Protein AF-A0A4Q6BJI7-F1 (afdb_monomer_lite)

Structure (mmCIF, N/CA/C/O backbone):
data_AF-A0A4Q6BJI7-F1
#
_entry.id   AF-A0A4Q6BJI7-F1
#
loop_
_atom_site.group_PDB
_atom_site.id
_atom_site.type_symbol
_atom_site.label_atom_id
_atom_site.label_alt_id
_atom_site.label_comp_id
_atom_site.label_asym_id
_atom_site.label_entity_id
_atom_site.label_seq_id
_atom_site.pdbx_PDB_ins_code
_atom_site.Cartn_x
_atom_site.Cartn_y
_atom_site.Cartn_z
_atom_site.occupancy
_atom_site.B_iso_or_equiv
_atom_site.auth_seq_id
_atom_site.auth_comp_id
_atom_site.auth_asym_id
_atom_site.auth_atom_id
_atom_site.pdbx_PDB_model_num
ATOM 1 N N . MET A 1 1 ? 69.614 9.872 -97.388 1.00 44.00 1 MET A N 1
ATOM 2 C CA . MET A 1 1 ? 69.721 9.236 -96.054 1.00 44.00 1 MET A CA 1
ATOM 3 C C . MET A 1 1 ? 68.751 9.992 -95.148 1.00 44.00 1 MET A C 1
ATOM 5 O O . MET A 1 1 ? 68.943 11.188 -95.015 1.00 44.00 1 MET A O 1
ATOM 9 N N . GLN A 1 2 ? 67.545 9.501 -94.811 1.00 48.34 2 GLN A N 1
ATOM 10 C CA . GLN A 1 2 ? 67.210 8.412 -93.856 1.00 48.34 2 GLN A CA 1
ATOM 11 C C . GLN A 1 2 ? 68.004 8.531 -92.539 1.00 48.34 2 GLN A C 1
ATOM 13 O O . GLN A 1 2 ? 69.220 8.625 -92.628 1.00 48.34 2 GLN A O 1
ATOM 18 N N . THR A 1 3 ? 67.468 8.501 -91.313 1.00 55.88 3 THR A N 1
ATOM 19 C CA . THR A 1 3 ? 66.112 8.425 -90.710 1.00 55.88 3 THR A CA 1
ATOM 20 C C . THR A 1 3 ? 66.292 8.589 -89.182 1.00 55.88 3 THR A C 1
ATOM 22 O O . THR A 1 3 ? 67.415 8.477 -88.695 1.00 55.88 3 THR A O 1
ATOM 25 N N . SER A 1 4 ? 65.171 8.725 -88.457 1.00 57.41 4 SER A N 1
ATOM 26 C CA . SER A 1 4 ? 64.983 8.446 -87.013 1.00 57.41 4 SER A CA 1
ATOM 27 C C . SER A 1 4 ? 65.256 9.644 -86.094 1.00 57.41 4 SER A C 1
ATOM 29 O O . SER A 1 4 ? 66.394 10.046 -85.910 1.00 57.41 4 SER A O 1
ATOM 31 N N . ALA A 1 5 ? 64.271 10.359 -85.539 1.00 61.06 5 ALA A N 1
ATOM 32 C CA . ALA A 1 5 ? 63.064 9.949 -84.808 1.00 61.06 5 ALA A CA 1
ATOM 33 C C . ALA A 1 5 ? 63.367 8.982 -83.655 1.00 61.06 5 ALA A C 1
ATOM 35 O O . ALA A 1 5 ? 63.553 7.792 -83.874 1.00 61.06 5 ALA A O 1
ATOM 36 N N . THR A 1 6 ? 63.364 9.495 -82.424 1.00 60.06 6 THR A N 1
ATOM 37 C CA . THR A 1 6 ? 62.887 8.792 -81.222 1.00 60.06 6 THR A CA 1
ATOM 38 C C . THR A 1 6 ? 62.571 9.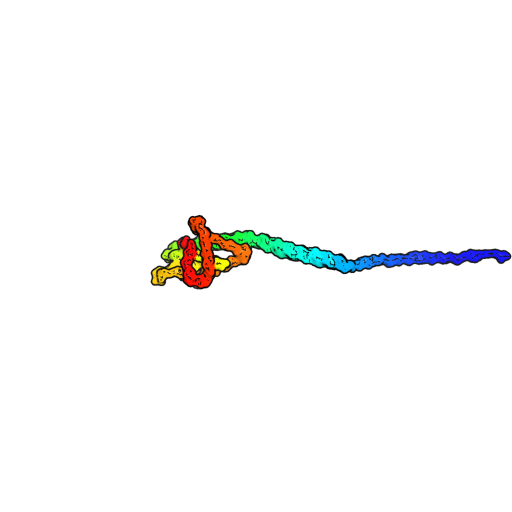859 -80.179 1.00 60.06 6 THR A C 1
ATOM 40 O O . THR A 1 6 ? 63.454 10.388 -79.514 1.00 60.06 6 THR A O 1
ATOM 43 N N . GLY A 1 7 ? 61.290 10.213 -80.090 1.00 56.75 7 GLY A N 1
ATOM 44 C CA . GLY A 1 7 ? 60.736 10.872 -78.918 1.00 56.75 7 GLY A CA 1
ATOM 45 C C . GLY A 1 7 ? 60.385 9.795 -77.901 1.00 56.75 7 GLY A C 1
ATOM 46 O O . GLY A 1 7 ? 59.439 9.038 -78.102 1.00 56.75 7 GLY A O 1
ATOM 47 N N . THR A 1 8 ? 61.149 9.696 -76.822 1.00 62.41 8 THR A N 1
ATOM 48 C CA . THR A 1 8 ? 60.796 8.872 -75.665 1.00 62.41 8 THR A CA 1
ATOM 49 C C . THR A 1 8 ? 59.876 9.685 -74.762 1.00 62.41 8 THR A C 1
ATOM 51 O O . THR A 1 8 ? 60.309 10.480 -73.933 1.00 62.41 8 THR A O 1
ATOM 54 N N . SER A 1 9 ? 58.570 9.507 -74.963 1.00 58.19 9 SER A N 1
ATOM 55 C CA . SER A 1 9 ? 57.540 9.984 -74.043 1.00 58.19 9 SER A CA 1
ATOM 56 C C . SER A 1 9 ? 57.600 9.147 -72.765 1.00 58.19 9 SER A C 1
ATOM 58 O O . SER A 1 9 ? 57.258 7.964 -72.763 1.00 58.19 9 SER A O 1
ATOM 60 N N . ILE A 1 10 ? 58.074 9.751 -71.676 1.00 60.12 10 ILE A N 1
ATOM 61 C CA . ILE A 1 10 ? 58.000 9.165 -70.340 1.00 60.12 10 ILE A CA 1
ATOM 62 C C . ILE A 1 10 ? 56.575 9.419 -69.849 1.00 60.12 10 ILE A C 1
ATOM 64 O O . ILE A 1 10 ? 56.237 10.511 -69.400 1.00 60.12 10 ILE A O 1
ATOM 68 N N . ALA A 1 11 ? 55.703 8.428 -70.016 1.00 60.50 11 ALA A N 1
ATOM 69 C CA . ALA A 1 11 ? 54.345 8.492 -69.500 1.00 60.50 11 ALA A CA 1
ATOM 70 C C . ALA A 1 11 ? 54.383 8.388 -67.967 1.00 60.50 11 ALA A C 1
ATOM 72 O O . ALA A 1 11 ? 54.442 7.296 -67.399 1.00 60.50 11 ALA A O 1
ATOM 73 N N . GLU A 1 12 ? 54.350 9.535 -67.290 1.00 63.19 12 GLU A N 1
ATOM 74 C CA . GLU A 1 12 ? 54.105 9.615 -65.853 1.00 63.19 12 GLU A CA 1
ATOM 75 C C . GLU A 1 12 ? 52.736 9.003 -65.536 1.00 63.19 12 GLU A C 1
ATOM 77 O O . GLU A 1 12 ? 51.672 9.545 -65.850 1.00 63.19 12 GLU A O 1
ATOM 82 N N . ARG A 1 13 ? 52.746 7.825 -64.910 1.00 63.84 13 ARG A N 1
ATOM 83 C CA . ARG A 1 13 ? 51.528 7.152 -64.464 1.00 63.84 13 ARG A CA 1
ATOM 84 C C . ARG A 1 13 ? 51.012 7.870 -63.216 1.00 63.84 13 ARG A C 1
ATOM 86 O O . ARG A 1 13 ? 51.364 7.523 -62.093 1.00 63.84 13 ARG A O 1
ATOM 93 N N . ARG A 1 14 ? 50.192 8.902 -63.418 1.00 69.75 14 ARG A N 1
ATOM 94 C CA . ARG A 1 14 ? 49.578 9.676 -62.330 1.00 69.75 14 ARG A CA 1
ATOM 95 C C . ARG A 1 14 ? 48.724 8.744 -61.448 1.00 69.75 14 ARG A C 1
ATOM 97 O O . ARG A 1 14 ? 47.872 8.029 -61.991 1.00 69.75 14 ARG A O 1
ATOM 104 N N . PRO A 1 15 ? 48.923 8.708 -60.117 1.00 63.94 15 PRO A N 1
ATOM 105 C CA . PRO A 1 15 ? 48.093 7.898 -59.233 1.00 63.94 15 PRO A CA 1
ATOM 106 C C . PRO A 1 15 ? 46.641 8.372 -59.335 1.00 63.94 15 PRO A C 1
ATOM 108 O O . PRO A 1 15 ? 46.348 9.561 -59.211 1.00 63.94 15 PRO A O 1
ATOM 111 N N . ARG A 1 16 ? 45.726 7.439 -59.615 1.00 70.12 16 ARG A N 1
ATOM 112 C CA . ARG A 1 16 ? 44.293 7.741 -59.672 1.00 70.12 16 ARG A CA 1
ATOM 113 C C . ARG A 1 16 ? 43.819 8.076 -58.256 1.00 70.12 16 ARG A C 1
ATOM 115 O O . ARG A 1 16 ? 44.110 7.289 -57.349 1.00 70.12 16 ARG A O 1
ATOM 122 N N . PRO A 1 17 ? 43.101 9.189 -58.042 1.00 66.00 17 PRO A N 1
ATOM 123 C CA . PRO A 1 17 ? 42.499 9.454 -56.746 1.00 66.00 17 PRO A CA 1
ATOM 124 C C . PRO A 1 17 ? 41.553 8.295 -56.424 1.00 66.00 17 PRO A C 1
ATOM 126 O O . PRO A 1 17 ? 40.690 7.943 -57.229 1.00 66.00 17 PRO A O 1
ATOM 129 N N . ARG A 1 18 ? 41.749 7.657 -55.268 1.00 67.69 18 ARG A N 1
ATOM 130 C CA . ARG A 1 18 ? 40.773 6.705 -54.737 1.00 67.69 18 ARG A CA 1
ATOM 131 C C . ARG A 1 18 ? 39.519 7.528 -54.465 1.00 67.69 18 ARG A C 1
ATOM 133 O O . ARG A 1 18 ? 39.566 8.437 -53.642 1.00 67.69 18 ARG A O 1
ATOM 140 N N . SER A 1 19 ? 38.438 7.271 -55.194 1.00 66.12 19 SER A N 1
ATOM 141 C CA . SER A 1 19 ? 37.146 7.885 -54.907 1.00 66.12 19 SER A CA 1
ATOM 142 C C . SER A 1 19 ? 36.758 7.493 -53.486 1.00 66.12 19 SER A C 1
ATOM 144 O O . SER A 1 19 ? 36.483 6.320 -53.227 1.00 66.12 19 SER A O 1
ATOM 146 N N . ALA A 1 20 ? 36.789 8.447 -52.558 1.00 66.56 20 ALA A N 1
ATOM 147 C CA . ALA A 1 20 ? 36.162 8.267 -51.263 1.00 66.56 20 ALA A CA 1
ATOM 148 C C . ALA A 1 20 ? 34.662 8.106 -51.530 1.00 66.56 20 ALA A C 1
ATOM 150 O O . ALA A 1 20 ? 34.004 9.040 -51.987 1.00 66.56 20 ALA A O 1
ATOM 151 N N . SER A 1 21 ? 34.144 6.893 -51.354 1.00 71.00 21 SER A N 1
ATOM 152 C CA . SER A 1 21 ? 32.712 6.627 -51.409 1.00 71.00 21 SER A CA 1
ATOM 153 C C . SER A 1 21 ? 32.050 7.411 -50.278 1.00 71.00 21 SER A C 1
ATOM 155 O O . SER A 1 21 ? 32.279 7.114 -49.107 1.00 71.00 21 SER A O 1
ATOM 157 N N . GLY A 1 22 ? 31.298 8.454 -50.627 1.00 72.25 22 GLY A N 1
ATOM 158 C CA . GLY A 1 22 ? 30.448 9.167 -49.680 1.00 72.25 22 GLY A CA 1
ATOM 159 C C . GLY A 1 22 ? 29.273 8.294 -49.242 1.00 72.25 22 GLY A C 1
ATOM 160 O O . GLY A 1 22 ? 28.857 7.397 -49.977 1.00 72.25 22 GLY A O 1
ATOM 161 N N . PHE A 1 23 ? 28.746 8.572 -48.050 1.00 73.75 23 PHE A N 1
ATOM 162 C CA . PHE A 1 23 ? 27.555 7.910 -47.523 1.00 73.75 23 PHE A CA 1
ATOM 163 C C . PHE A 1 23 ? 26.372 8.096 -48.477 1.00 73.75 23 PHE A C 1
ATOM 165 O O . PHE A 1 23 ? 26.109 9.203 -48.956 1.00 73.75 23 PHE A O 1
ATOM 172 N N . THR A 1 24 ? 25.641 7.017 -48.745 1.00 87.94 24 THR A N 1
ATOM 173 C CA . THR A 1 24 ? 24.398 7.116 -49.521 1.00 87.94 24 THR A CA 1
ATOM 174 C C . THR A 1 24 ? 23.252 7.582 -48.622 1.00 87.94 24 THR A C 1
ATOM 176 O O . THR A 1 24 ? 23.247 7.337 -47.417 1.00 87.94 24 THR A O 1
ATOM 179 N N . LEU A 1 25 ? 22.231 8.220 -49.200 1.00 91.00 25 LEU A N 1
ATOM 180 C CA . LEU A 1 25 ? 21.018 8.590 -48.457 1.00 91.00 25 LEU A CA 1
ATOM 181 C C . LEU A 1 25 ? 20.343 7.359 -47.828 1.00 91.00 25 LEU A C 1
ATOM 183 O O . LEU A 1 25 ? 19.835 7.428 -46.711 1.00 91.00 25 LEU A O 1
ATOM 187 N N . VAL A 1 26 ? 20.392 6.222 -48.529 1.00 90.62 26 VAL A N 1
ATOM 188 C CA . VAL A 1 26 ? 19.870 4.938 -48.044 1.00 90.62 26 VAL A CA 1
ATOM 189 C C . VAL A 1 26 ? 20.633 4.463 -46.808 1.00 90.62 26 VAL A C 1
ATOM 191 O O . VAL A 1 26 ? 20.022 3.962 -45.873 1.00 90.62 26 VAL A O 1
ATOM 194 N N . GLU A 1 27 ? 21.948 4.657 -46.760 1.00 91.75 27 GLU A N 1
ATOM 195 C CA . GLU A 1 27 ? 22.776 4.260 -45.620 1.00 91.75 27 GLU A CA 1
ATOM 196 C C . GLU A 1 27 ? 22.423 5.057 -44.359 1.00 91.75 27 GLU A C 1
ATOM 198 O O . GLU A 1 27 ? 22.207 4.474 -43.299 1.00 91.75 27 GLU A O 1
ATOM 203 N N . ILE A 1 28 ? 22.250 6.376 -44.483 1.00 92.31 28 ILE A N 1
ATOM 204 C CA . ILE A 1 28 ? 21.801 7.215 -43.364 1.00 92.31 28 ILE A CA 1
ATOM 205 C C . ILE A 1 28 ? 20.371 6.856 -42.938 1.00 92.31 28 ILE A C 1
ATOM 207 O O . ILE A 1 28 ? 20.096 6.793 -41.740 1.00 92.31 28 ILE A O 1
ATOM 211 N N . LEU A 1 29 ? 19.473 6.555 -43.884 1.00 95.31 29 LEU A N 1
ATOM 212 C CA . LEU A 1 29 ? 18.118 6.095 -43.569 1.00 95.31 29 LEU A CA 1
ATOM 213 C C . LEU A 1 29 ? 18.145 4.798 -42.748 1.00 95.31 29 LEU A C 1
ATOM 215 O O . LEU A 1 29 ? 17.481 4.711 -41.718 1.00 95.31 29 LEU A O 1
ATOM 219 N N . VAL A 1 30 ? 18.938 3.811 -43.171 1.00 95.50 30 VAL A N 1
ATOM 220 C CA . VAL A 1 30 ? 19.087 2.535 -42.459 1.00 95.50 30 VAL A CA 1
ATOM 221 C C . VAL A 1 30 ? 19.659 2.755 -41.060 1.00 95.50 30 VAL A C 1
ATOM 223 O O . VAL A 1 30 ? 19.139 2.189 -40.102 1.00 95.50 30 VAL A O 1
ATOM 226 N N . VAL A 1 31 ? 20.671 3.613 -40.907 1.00 95.56 31 VAL A N 1
ATOM 227 C CA . VAL A 1 31 ? 21.249 3.941 -39.594 1.00 95.56 31 VAL A CA 1
ATOM 228 C C . VAL A 1 31 ? 20.203 4.561 -38.666 1.00 95.56 31 VAL A C 1
ATOM 230 O O . VAL A 1 31 ? 20.076 4.125 -37.524 1.00 95.56 31 VAL A O 1
ATOM 233 N N . VAL A 1 32 ? 19.411 5.525 -39.144 1.00 95.88 32 VAL A N 1
ATOM 234 C CA . VAL A 1 32 ? 18.346 6.149 -38.339 1.00 95.88 32 VAL A CA 1
ATOM 235 C C . VAL A 1 32 ? 17.276 5.128 -37.949 1.00 95.88 32 VAL A C 1
ATOM 237 O O . VAL A 1 32 ? 16.828 5.130 -36.804 1.00 95.88 32 VAL A O 1
ATOM 240 N N . VAL A 1 33 ? 16.903 4.219 -38.854 1.00 96.94 33 VAL A N 1
ATOM 241 C CA . VAL A 1 33 ? 15.954 3.137 -38.550 1.00 96.94 33 VAL A CA 1
ATOM 242 C C . VAL A 1 33 ? 16.519 2.191 -37.491 1.00 96.94 33 VAL A C 1
ATOM 244 O O . VAL A 1 33 ? 15.820 1.882 -36.529 1.00 96.94 33 VAL A O 1
ATOM 247 N N . ILE A 1 34 ? 17.781 1.768 -37.614 1.00 97.06 34 ILE A N 1
ATOM 248 C CA . ILE A 1 34 ? 18.437 0.906 -36.622 1.00 97.06 34 ILE A CA 1
ATOM 249 C C . ILE A 1 34 ? 18.476 1.604 -35.261 1.00 97.06 34 ILE A C 1
ATOM 251 O O . ILE A 1 34 ? 18.070 1.008 -34.267 1.00 97.06 34 ILE A O 1
ATOM 255 N N . ILE A 1 35 ? 18.898 2.871 -35.209 1.00 97.00 35 ILE A N 1
ATOM 256 C CA . ILE A 1 35 ? 18.912 3.654 -33.967 1.00 97.00 35 ILE A CA 1
ATOM 257 C C . ILE A 1 35 ? 17.496 3.762 -33.388 1.00 97.00 35 ILE A C 1
ATOM 259 O O . ILE A 1 35 ? 17.329 3.575 -32.188 1.00 97.00 35 ILE A O 1
ATOM 263 N N . GLY A 1 36 ? 16.475 3.997 -34.216 1.00 96.38 36 GLY A N 1
ATOM 264 C CA . GLY A 1 36 ? 15.077 4.058 -33.782 1.00 96.38 36 GLY A CA 1
ATOM 265 C C . GLY A 1 36 ? 14.582 2.745 -33.172 1.00 96.38 36 GLY A C 1
ATOM 266 O O . GLY A 1 36 ? 14.007 2.749 -32.085 1.00 96.38 36 GLY A O 1
ATOM 267 N N . VAL A 1 37 ? 14.856 1.610 -33.820 1.00 96.12 37 VAL A N 1
ATOM 268 C CA . VAL A 1 37 ? 14.488 0.278 -33.310 1.00 96.12 37 VAL A CA 1
ATOM 269 C C . VAL A 1 37 ? 15.231 -0.037 -32.009 1.00 96.12 37 VAL A C 1
ATOM 271 O O . VAL A 1 37 ? 14.613 -0.495 -31.048 1.00 96.12 37 VAL A O 1
ATOM 274 N N . LEU A 1 38 ? 16.534 0.251 -31.946 1.00 96.06 38 LEU A N 1
ATOM 275 C CA . LEU A 1 38 ? 17.337 0.057 -30.737 1.00 96.06 38 LEU A CA 1
ATOM 276 C C . LEU A 1 38 ? 16.866 0.957 -29.590 1.00 96.06 38 LEU A C 1
ATOM 278 O O . LEU A 1 38 ? 16.786 0.494 -28.456 1.00 96.06 38 LEU A O 1
ATOM 282 N N . ALA A 1 39 ? 16.508 2.212 -29.872 1.00 93.44 39 ALA A N 1
ATOM 283 C CA . ALA A 1 39 ? 15.992 3.145 -28.876 1.00 93.44 39 ALA A CA 1
ATOM 284 C C . ALA A 1 39 ? 14.650 2.671 -28.297 1.00 93.44 39 ALA A C 1
ATOM 286 O O . ALA A 1 39 ? 14.487 2.653 -27.078 1.00 93.44 39 ALA A O 1
ATOM 287 N N . ILE A 1 40 ? 13.715 2.222 -29.145 1.00 91.44 40 ILE A N 1
ATOM 288 C CA . ILE A 1 40 ? 12.437 1.645 -28.695 1.00 91.44 40 ILE A CA 1
ATOM 289 C C . ILE A 1 40 ? 12.688 0.397 -27.837 1.00 91.44 40 ILE A C 1
ATOM 291 O O . ILE A 1 40 ? 12.137 0.278 -26.742 1.00 91.44 40 ILE A O 1
ATOM 295 N N . GLY A 1 41 ? 13.554 -0.511 -28.297 1.00 87.12 41 GLY A N 1
ATOM 296 C CA . GLY A 1 41 ? 13.911 -1.722 -27.555 1.00 87.12 41 GLY A CA 1
ATOM 297 C C . GLY A 1 41 ? 14.549 -1.426 -26.194 1.00 87.12 41 GLY A C 1
ATOM 298 O O . GLY A 1 41 ? 14.194 -2.058 -25.200 1.00 87.12 41 GLY A O 1
ATOM 299 N N . ALA A 1 42 ? 15.434 -0.428 -26.122 1.00 85.50 42 ALA A N 1
ATOM 300 C CA . ALA A 1 42 ? 16.088 -0.016 -24.884 1.00 85.50 42 ALA A CA 1
ATOM 301 C C . ALA A 1 42 ? 15.089 0.516 -23.843 1.00 85.50 42 ALA A C 1
ATOM 303 O O . ALA A 1 42 ? 15.176 0.147 -22.672 1.00 85.50 42 ALA A O 1
ATOM 304 N N . VAL A 1 43 ? 14.109 1.328 -24.258 1.00 83.12 43 VAL A N 1
ATOM 305 C CA . VAL A 1 43 ? 13.063 1.847 -23.358 1.00 83.12 43 VAL A CA 1
ATOM 306 C C . VAL A 1 43 ? 12.215 0.710 -22.781 1.00 83.12 43 VAL A C 1
ATOM 308 O O . VAL A 1 43 ? 11.970 0.671 -21.574 1.00 83.12 43 VAL A O 1
ATOM 311 N N . LEU A 1 44 ? 11.807 -0.249 -23.617 1.00 78.44 44 LEU A N 1
ATOM 312 C CA . LEU A 1 44 ? 11.014 -1.400 -23.176 1.00 78.44 44 LEU A CA 1
ATOM 313 C C . LEU A 1 44 ? 11.796 -2.309 -22.216 1.00 78.44 44 LEU A C 1
ATOM 315 O O . LEU A 1 44 ? 11.249 -2.748 -21.205 1.00 78.44 44 LEU A O 1
ATOM 319 N N . ALA A 1 45 ? 13.081 -2.553 -22.488 1.00 73.44 45 ALA A N 1
ATOM 320 C CA . ALA A 1 45 ? 13.935 -3.386 -21.641 1.00 73.44 45 ALA A CA 1
ATOM 321 C C . ALA A 1 45 ? 14.101 -2.812 -20.221 1.00 73.44 45 ALA A C 1
ATOM 323 O O . ALA A 1 45 ? 14.066 -3.560 -19.242 1.00 73.44 45 ALA A O 1
ATOM 324 N N . VAL A 1 46 ? 14.226 -1.485 -20.091 1.00 66.75 46 VAL A N 1
ATOM 325 C CA . VAL A 1 46 ? 14.300 -0.810 -18.784 1.00 66.75 46 VAL A CA 1
ATOM 326 C C . VAL A 1 46 ? 12.977 -0.919 -18.020 1.00 66.75 46 VAL A C 1
ATOM 328 O O . VAL A 1 46 ? 12.994 -1.193 -16.821 1.00 66.75 46 VAL A O 1
ATOM 331 N N . GLY A 1 47 ? 11.836 -0.765 -18.702 1.00 61.47 47 GLY A N 1
ATOM 332 C CA . GLY A 1 47 ? 10.512 -0.888 -18.080 1.00 61.47 47 GLY A CA 1
ATOM 333 C C . GLY A 1 47 ? 10.247 -2.272 -17.473 1.00 61.47 47 GLY A C 1
ATOM 334 O O . GLY A 1 47 ? 9.676 -2.369 -16.389 1.00 61.47 47 GLY A O 1
ATOM 335 N N . VAL A 1 48 ? 10.721 -3.340 -18.123 1.00 62.44 48 VAL A N 1
ATOM 336 C CA . VAL A 1 48 ? 10.556 -4.724 -17.639 1.00 62.44 48 VAL A CA 1
ATOM 337 C C . VAL A 1 48 ? 11.515 -5.053 -16.487 1.00 62.44 48 VAL A C 1
ATOM 339 O O . VAL A 1 48 ? 11.124 -5.728 -15.540 1.00 62.44 48 VAL A O 1
ATOM 342 N N . ALA A 1 49 ? 12.751 -4.543 -16.509 1.00 61.31 49 ALA A N 1
ATOM 343 C CA . ALA A 1 49 ? 13.742 -4.796 -15.453 1.00 61.31 49 ALA A CA 1
ATOM 344 C C . ALA A 1 49 ? 13.528 -3.965 -14.164 1.00 61.31 49 ALA A C 1
ATOM 346 O O . ALA A 1 49 ? 14.169 -4.219 -13.137 1.00 61.31 49 ALA A O 1
ATOM 347 N N . GLY A 1 50 ? 12.692 -2.923 -14.211 1.00 62.62 50 GLY A N 1
ATOM 348 C CA . GLY A 1 50 ? 12.329 -2.102 -13.049 1.00 62.62 50 GLY A CA 1
ATOM 349 C C . GLY A 1 50 ? 11.216 -2.716 -12.197 1.00 62.62 50 GLY A C 1
ATOM 350 O O . GLY A 1 50 ? 11.346 -2.769 -10.978 1.00 62.62 50 GLY A O 1
ATOM 351 N N . GLY A 1 51 ? 10.172 -3.252 -12.840 1.00 69.75 51 GLY A N 1
ATOM 352 C CA . GLY A 1 51 ? 8.945 -3.670 -12.153 1.00 69.75 51 GLY A CA 1
ATOM 353 C C . GLY A 1 51 ? 9.151 -4.709 -11.047 1.00 69.75 51 GLY A C 1
ATOM 354 O O . GLY A 1 51 ? 8.577 -4.574 -9.974 1.00 69.75 51 GLY A O 1
ATOM 355 N N . ASP A 1 52 ? 10.012 -5.706 -11.260 1.00 74.81 52 ASP A N 1
ATOM 356 C CA . ASP A 1 52 ? 10.212 -6.795 -10.287 1.00 74.81 52 ASP A CA 1
ATOM 357 C C . ASP A 1 52 ? 10.923 -6.324 -9.001 1.00 74.81 52 ASP A C 1
ATOM 359 O O . ASP A 1 52 ? 10.652 -6.798 -7.891 1.00 74.81 52 ASP A O 1
ATOM 363 N N . ARG A 1 53 ? 11.805 -5.323 -9.137 1.00 82.38 53 ARG A N 1
ATOM 364 C CA . ARG A 1 53 ? 12.474 -4.679 -7.998 1.00 82.38 53 ARG A CA 1
ATOM 365 C C . ARG A 1 53 ? 11.510 -3.786 -7.229 1.00 82.38 53 ARG A C 1
ATOM 367 O O . ARG A 1 53 ? 11.465 -3.893 -6.007 1.00 82.38 53 ARG A O 1
ATOM 374 N N . ASP A 1 54 ? 10.710 -2.988 -7.937 1.00 85.75 54 ASP A N 1
ATOM 375 C CA . ASP A 1 54 ? 9.699 -2.120 -7.324 1.00 85.75 54 ASP A CA 1
ATOM 376 C C . ASP A 1 54 ? 8.678 -2.940 -6.517 1.00 85.75 54 ASP A C 1
ATOM 378 O O . ASP A 1 54 ? 8.332 -2.576 -5.395 1.00 85.75 54 ASP A O 1
ATOM 382 N N . VAL A 1 55 ? 8.231 -4.085 -7.052 1.00 89.25 55 VAL A N 1
ATOM 383 C CA . VAL A 1 55 ? 7.295 -4.990 -6.361 1.00 89.25 55 VAL A CA 1
ATOM 384 C C . VAL A 1 55 ? 7.917 -5.582 -5.096 1.00 89.25 55 VAL A C 1
ATOM 386 O O . VAL A 1 55 ? 7.260 -5.629 -4.056 1.00 89.25 55 VAL A O 1
ATOM 389 N N . THR A 1 56 ? 9.171 -6.035 -5.164 1.00 90.19 56 THR A N 1
ATOM 390 C CA . THR A 1 56 ? 9.849 -6.641 -4.007 1.00 90.19 56 THR A CA 1
ATOM 391 C C . THR A 1 56 ? 10.088 -5.615 -2.902 1.00 90.19 56 THR A C 1
ATOM 393 O O . THR A 1 56 ? 9.788 -5.887 -1.740 1.00 90.19 56 THR A O 1
ATOM 396 N N . GLU A 1 57 ? 10.567 -4.421 -3.259 1.00 91.69 57 GLU A N 1
ATOM 397 C CA . GLU A 1 57 ? 10.785 -3.339 -2.297 1.00 91.69 57 GLU A CA 1
ATOM 398 C C . GLU A 1 57 ? 9.474 -2.933 -1.615 1.00 91.69 57 GLU A C 1
ATOM 400 O O . GLU A 1 57 ? 9.424 -2.770 -0.394 1.00 91.69 57 GLU A O 1
ATOM 405 N N . GLU A 1 58 ? 8.394 -2.815 -2.387 1.00 93.00 58 GLU A N 1
ATOM 406 C CA . GLU A 1 58 ? 7.101 -2.412 -1.849 1.00 93.00 58 GLU A CA 1
ATOM 407 C C . GLU A 1 58 ? 6.463 -3.503 -0.980 1.00 93.00 58 GLU A C 1
ATOM 409 O O . GLU A 1 58 ? 5.859 -3.191 0.047 1.00 93.00 58 GLU A O 1
ATOM 414 N N . ARG A 1 59 ? 6.664 -4.785 -1.314 1.00 93.31 59 ARG A N 1
ATOM 415 C CA . ARG A 1 59 ? 6.270 -5.915 -0.460 1.00 93.31 59 ARG A CA 1
ATOM 416 C C . ARG A 1 59 ? 6.973 -5.855 0.893 1.00 93.31 59 ARG A C 1
ATOM 418 O O . ARG A 1 59 ? 6.313 -5.944 1.927 1.00 93.31 59 ARG A O 1
ATOM 425 N N . ASP A 1 60 ? 8.297 -5.724 0.885 1.00 95.44 60 ASP A N 1
ATOM 426 C CA . ASP A 1 60 ? 9.102 -5.746 2.108 1.00 95.44 60 ASP A CA 1
ATOM 427 C C . ASP A 1 60 ? 8.784 -4.530 2.988 1.00 95.44 60 ASP A C 1
ATOM 429 O O . ASP A 1 60 ? 8.608 -4.654 4.202 1.00 95.44 60 ASP A O 1
ATOM 433 N N . ARG A 1 61 ? 8.601 -3.362 2.363 1.00 94.56 61 ARG A N 1
ATOM 434 C CA . ARG A 1 61 ? 8.156 -2.138 3.033 1.00 94.56 61 ARG A CA 1
ATOM 435 C C . ARG A 1 61 ? 6.775 -2.293 3.662 1.00 94.56 61 ARG A C 1
ATOM 437 O O . ARG A 1 61 ? 6.606 -1.946 4.830 1.00 94.56 61 ARG A O 1
ATOM 444 N N . LEU A 1 62 ? 5.785 -2.771 2.906 1.00 95.44 62 LEU A N 1
ATOM 445 C CA . LEU A 1 62 ? 4.426 -2.949 3.412 1.00 95.44 62 LEU A CA 1
ATOM 446 C C . LEU A 1 62 ? 4.408 -3.943 4.579 1.00 95.44 62 LEU A C 1
ATOM 448 O O . LEU A 1 62 ? 3.797 -3.653 5.602 1.00 95.44 62 LEU A O 1
ATOM 452 N N . GLY A 1 63 ? 5.136 -5.057 4.468 1.00 96.50 63 GLY A N 1
ATOM 453 C CA . GLY A 1 63 ? 5.284 -6.025 5.557 1.00 96.50 63 GLY A CA 1
ATOM 454 C C . GLY A 1 63 ? 5.878 -5.407 6.826 1.00 96.50 63 GLY A C 1
ATOM 455 O O . GLY A 1 63 ? 5.335 -5.594 7.913 1.00 96.50 63 GLY A O 1
ATOM 456 N N . ALA A 1 64 ? 6.941 -4.608 6.694 1.00 96.94 64 ALA A N 1
ATOM 457 C CA . ALA A 1 64 ? 7.540 -3.903 7.827 1.00 96.94 64 ALA A CA 1
ATOM 458 C C . ALA A 1 64 ? 6.564 -2.912 8.486 1.00 96.94 64 ALA A C 1
ATOM 460 O O . ALA A 1 64 ? 6.493 -2.839 9.711 1.00 96.94 64 ALA A O 1
ATOM 461 N N . LEU A 1 65 ? 5.778 -2.181 7.689 1.00 96.69 65 LEU A N 1
ATOM 462 C CA . LEU A 1 65 ? 4.790 -1.227 8.202 1.00 96.69 65 LEU A CA 1
ATOM 463 C C . LEU A 1 65 ? 3.608 -1.919 8.887 1.00 96.69 65 LEU A C 1
ATOM 465 O O . LEU A 1 65 ? 3.127 -1.415 9.895 1.00 96.69 65 LEU A O 1
ATOM 469 N N . ILE A 1 66 ? 3.156 -3.064 8.369 1.00 96.81 66 ILE A N 1
ATOM 470 C CA . ILE A 1 66 ? 2.108 -3.880 8.998 1.00 96.81 66 ILE A CA 1
ATOM 471 C C . ILE A 1 66 ? 2.565 -4.359 10.379 1.00 96.81 66 ILE A C 1
ATOM 473 O O . ILE A 1 66 ? 1.819 -4.222 11.345 1.00 96.81 66 ILE A O 1
ATOM 477 N N . ASN A 1 67 ? 3.795 -4.869 10.488 1.00 97.00 67 ASN A N 1
ATOM 478 C CA . ASN A 1 67 ? 4.350 -5.304 11.771 1.00 97.00 67 ASN A CA 1
ATOM 479 C C . ASN A 1 67 ? 4.469 -4.135 12.755 1.00 97.00 67 ASN A C 1
ATOM 481 O O . ASN A 1 67 ? 4.015 -4.244 13.888 1.00 97.00 67 ASN A O 1
ATOM 485 N N . TYR A 1 68 ? 4.996 -2.995 12.298 1.00 96.12 68 TYR A N 1
ATOM 486 C CA . TYR A 1 68 ? 5.092 -1.789 13.119 1.00 96.12 68 TYR A CA 1
ATOM 487 C C . TYR A 1 68 ? 3.718 -1.299 13.604 1.00 96.12 68 TYR A C 1
ATOM 489 O O . TYR A 1 68 ? 3.555 -0.961 14.774 1.00 96.12 68 TYR A O 1
ATOM 497 N N . ALA A 1 69 ? 2.711 -1.290 12.726 1.00 95.50 69 ALA A N 1
ATOM 498 C CA . ALA A 1 69 ? 1.349 -0.913 13.090 1.00 95.50 69 ALA A CA 1
ATOM 499 C C . ALA A 1 69 ? 0.739 -1.873 14.121 1.00 95.50 69 ALA A C 1
ATOM 501 O O . ALA A 1 69 ? 0.070 -1.408 15.037 1.00 95.50 69 ALA A O 1
ATOM 502 N N . ARG A 1 70 ? 1.004 -3.183 14.018 1.00 95.88 70 ARG A N 1
ATOM 503 C CA . ARG A 1 70 ? 0.562 -4.170 15.013 1.00 95.88 70 ARG A CA 1
ATOM 504 C C . ARG A 1 70 ? 1.224 -3.952 16.374 1.00 95.88 70 ARG A C 1
ATOM 506 O O . ARG A 1 70 ? 0.531 -3.902 17.380 1.00 95.88 70 ARG A O 1
ATOM 513 N N . GLU A 1 71 ? 2.542 -3.767 16.410 1.00 95.56 71 GLU A N 1
ATOM 514 C CA . GLU A 1 71 ? 3.258 -3.459 17.659 1.00 95.56 71 GLU A CA 1
ATOM 515 C C . GLU A 1 71 ? 2.702 -2.186 18.312 1.00 95.56 71 GLU A C 1
ATOM 517 O O . GLU A 1 71 ? 2.472 -2.138 19.518 1.00 95.56 71 GLU A O 1
ATOM 522 N N . LYS A 1 72 ? 2.424 -1.158 17.505 1.00 93.75 72 LY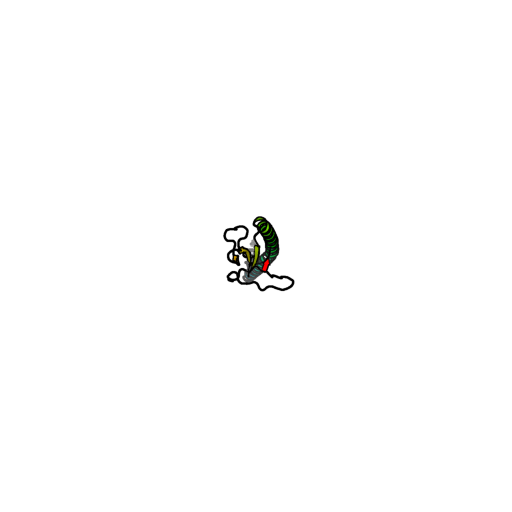S A N 1
ATOM 523 C CA . LYS A 1 72 ? 1.813 0.090 17.971 1.00 93.75 72 LYS A CA 1
ATOM 524 C C . LYS A 1 72 ? 0.380 -0.115 18.475 1.00 93.75 72 LYS A C 1
ATOM 526 O O . LYS A 1 72 ? 0.030 0.461 19.501 1.00 93.75 72 LYS A O 1
ATOM 531 N N . ALA A 1 73 ? -0.425 -0.936 17.799 1.00 94.00 73 ALA A N 1
ATOM 532 C CA . ALA A 1 73 ? -1.778 -1.293 18.228 1.00 94.00 73 ALA A CA 1
ATOM 533 C C . ALA A 1 73 ? -1.773 -1.952 19.615 1.00 94.00 73 ALA A C 1
ATOM 535 O O . ALA A 1 73 ? -2.561 -1.576 20.483 1.00 94.00 73 ALA A O 1
ATOM 536 N N . GLU A 1 74 ? -0.827 -2.866 19.851 1.00 95.44 74 GLU A N 1
ATOM 537 C CA . GLU A 1 74 ? -0.624 -3.513 21.151 1.00 95.44 74 GLU A CA 1
ATOM 538 C C . GLU A 1 74 ? -0.157 -2.519 22.226 1.00 95.44 74 GLU A C 1
ATOM 540 O O . GLU A 1 74 ? -0.692 -2.509 23.335 1.00 95.44 74 GLU A O 1
ATOM 545 N N . LEU A 1 75 ? 0.811 -1.654 21.903 1.00 95.00 75 LEU A N 1
ATOM 546 C CA . LEU A 1 75 ? 1.371 -0.671 22.839 1.00 95.00 75 LEU A CA 1
ATOM 547 C C . LEU A 1 75 ? 0.370 0.418 23.241 1.00 95.00 75 LEU A C 1
ATOM 549 O O . LEU A 1 75 ? 0.330 0.821 24.403 1.00 95.00 75 LEU A O 1
ATOM 553 N N . GLU A 1 76 ? -0.413 0.919 22.287 1.00 92.50 76 GLU A N 1
ATOM 554 C CA . GLU A 1 76 ? -1.407 1.970 22.524 1.00 92.50 76 GLU A CA 1
ATOM 555 C C . GLU A 1 76 ? -2.756 1.410 22.978 1.00 92.50 76 GLU A C 1
ATOM 557 O O . GLU A 1 76 ? -3.605 2.180 23.424 1.00 92.50 76 GLU A O 1
ATOM 562 N N . SER A 1 77 ? -2.956 0.090 22.888 1.00 93.44 77 SER A N 1
ATOM 563 C CA . SER A 1 77 ? -4.245 -0.570 23.105 1.00 93.44 77 SER A CA 1
ATOM 564 C C . SER A 1 77 ? -5.358 0.045 22.242 1.00 93.44 77 SER A C 1
ATOM 566 O O . SER A 1 77 ? -6.467 0.285 22.722 1.00 93.44 77 SER A O 1
ATOM 568 N N . ARG A 1 78 ? -5.045 0.326 20.972 1.00 93.06 78 ARG A N 1
ATOM 569 C CA . ARG A 1 78 ? -5.950 0.936 19.984 1.00 93.06 78 ARG A CA 1
ATOM 570 C C . ARG A 1 78 ? -6.053 0.055 18.753 1.00 93.06 78 ARG A C 1
ATOM 572 O O . ARG A 1 78 ? -5.073 -0.566 18.354 1.00 93.06 78 ARG A O 1
ATOM 579 N N . GLU A 1 79 ? -7.214 0.057 18.112 1.00 94.88 79 GLU A N 1
ATOM 580 C CA . GLU A 1 79 ? -7.425 -0.712 16.888 1.00 94.88 79 GLU A CA 1
ATOM 581 C C . GLU A 1 79 ? -6.866 0.035 15.676 1.00 94.88 79 GLU A C 1
ATOM 583 O O . GLU A 1 79 ? -7.312 1.134 15.335 1.00 94.88 79 GLU A O 1
ATOM 588 N N . PHE A 1 80 ? -5.892 -0.578 15.006 1.00 96.25 80 PHE A N 1
ATOM 589 C CA . PHE A 1 80 ? -5.365 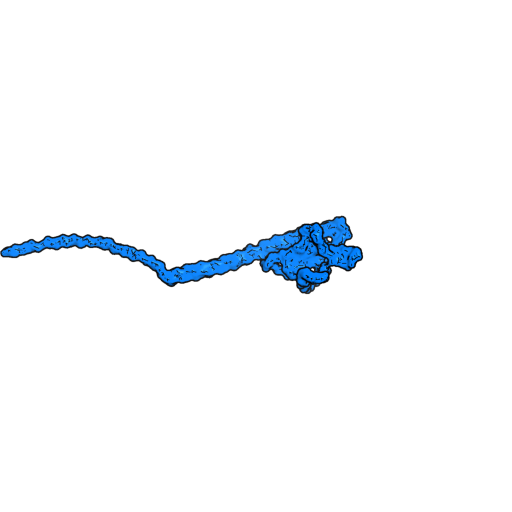-0.096 13.735 1.00 96.25 80 PHE A CA 1
ATOM 590 C C . PHE A 1 80 ? -5.951 -0.905 12.581 1.00 96.25 80 PHE A C 1
ATOM 592 O O . PHE A 1 80 ? -6.250 -2.093 12.687 1.00 96.25 80 PHE A O 1
ATOM 599 N N . GLY A 1 81 ? -6.089 -0.242 11.442 1.00 96.44 81 GLY A N 1
ATOM 600 C CA . GLY A 1 81 ? -6.578 -0.835 10.215 1.00 96.44 81 GLY A CA 1
ATOM 601 C C . GLY A 1 81 ? -5.728 -0.429 9.025 1.00 96.44 81 GLY A C 1
ATOM 602 O O . GLY A 1 81 ? -5.133 0.649 8.990 1.00 96.44 81 GLY A O 1
ATOM 603 N N . LEU A 1 82 ? -5.695 -1.297 8.022 1.00 96.44 82 LEU A N 1
ATOM 604 C CA . LEU A 1 82 ? -5.068 -1.046 6.737 1.00 96.44 82 LEU A CA 1
ATOM 605 C C . LEU A 1 82 ? -6.154 -0.905 5.669 1.00 96.44 82 LEU A C 1
ATOM 607 O O . LEU A 1 82 ? -6.937 -1.827 5.411 1.00 96.44 82 LEU A O 1
ATOM 611 N N . ARG A 1 83 ? -6.181 0.269 5.037 1.00 96.06 83 ARG A N 1
ATOM 612 C CA . ARG A 1 83 ? -7.095 0.602 3.950 1.00 96.06 83 ARG A CA 1
ATOM 613 C C . ARG A 1 83 ? -6.339 0.676 2.631 1.00 96.06 83 ARG A C 1
ATOM 615 O O . ARG A 1 83 ? -5.512 1.562 2.429 1.00 96.06 83 ARG A O 1
ATOM 622 N N . PHE A 1 84 ? -6.654 -0.219 1.708 1.00 96.31 84 PHE A N 1
ATOM 623 C CA . PHE A 1 84 ? -6.232 -0.129 0.316 1.00 96.31 84 PHE A CA 1
ATOM 624 C C . PHE A 1 84 ? -7.206 0.743 -0.479 1.00 96.31 84 PHE A C 1
ATOM 626 O O . PHE A 1 84 ? -8.420 0.714 -0.262 1.00 96.31 84 PHE A O 1
ATOM 633 N N . PHE A 1 85 ? -6.667 1.510 -1.420 1.00 95.00 85 PHE A N 1
ATOM 634 C CA . PHE A 1 85 ? -7.418 2.318 -2.377 1.00 95.00 85 PHE A CA 1
ATOM 635 C C . PHE A 1 85 ? -6.762 2.228 -3.757 1.00 95.00 85 PHE A C 1
ATOM 637 O O . PHE A 1 85 ? -5.668 1.679 -3.907 1.00 95.00 85 PHE A O 1
ATOM 644 N N . ASP A 1 86 ? -7.425 2.756 -4.782 1.00 91.94 86 ASP A N 1
ATOM 645 C CA . ASP A 1 86 ? -6.872 2.739 -6.136 1.00 91.94 86 ASP A CA 1
ATOM 646 C C . ASP A 1 86 ? -5.527 3.490 -6.209 1.00 91.94 86 ASP A C 1
ATOM 648 O O . ASP A 1 86 ? -5.451 4.703 -5.993 1.00 91.94 86 ASP A O 1
ATOM 652 N N . GLY A 1 87 ? -4.453 2.740 -6.464 1.00 91.56 87 GLY A N 1
ATOM 653 C CA . GLY A 1 87 ? -3.085 3.250 -6.536 1.00 91.56 87 GLY A CA 1
ATOM 654 C C . GLY A 1 87 ? -2.350 3.391 -5.200 1.00 91.56 87 GLY A C 1
ATOM 655 O O . GLY A 1 87 ? -1.277 3.991 -5.186 1.00 91.56 87 GLY A O 1
ATOM 656 N N . GLY A 1 88 ? -2.861 2.871 -4.077 1.00 95.06 88 GLY A N 1
ATOM 657 C CA . GLY A 1 88 ? -2.160 3.018 -2.799 1.00 95.06 88 GLY A CA 1
ATOM 658 C C . GLY A 1 88 ? -2.793 2.343 -1.589 1.00 95.06 88 GLY A C 1
ATOM 659 O O . GLY A 1 88 ? -3.722 1.542 -1.692 1.00 95.06 88 GLY A O 1
ATOM 660 N N . TYR A 1 89 ? -2.255 2.680 -0.422 1.00 95.88 89 TYR A N 1
ATOM 661 C CA . TYR A 1 89 ? -2.786 2.262 0.868 1.00 95.88 89 TYR A CA 1
ATOM 662 C C . TYR A 1 89 ? -2.538 3.325 1.939 1.00 95.88 89 TYR A C 1
ATOM 664 O O . TYR A 1 89 ? -1.659 4.184 1.820 1.00 95.88 89 TYR A O 1
ATOM 672 N N . GLU A 1 90 ? -3.330 3.282 2.998 1.00 96.06 90 GLU A N 1
ATOM 673 C CA . GLU A 1 90 ? -3.146 4.095 4.191 1.00 96.06 90 GLU A CA 1
ATOM 674 C C . GLU A 1 90 ? -3.519 3.310 5.441 1.00 96.06 90 GLU A C 1
ATOM 676 O O . GLU A 1 90 ? -4.357 2.409 5.398 1.00 96.06 90 GLU A O 1
ATOM 681 N N . PHE A 1 91 ? -2.887 3.666 6.553 1.00 96.94 91 PHE A N 1
ATOM 682 C CA . PHE A 1 91 ? -3.287 3.171 7.856 1.00 96.94 91 PHE A CA 1
ATOM 683 C C . PHE A 1 91 ? -4.323 4.115 8.453 1.00 96.94 91 PHE A C 1
ATOM 685 O O . PHE A 1 91 ? -4.251 5.340 8.302 1.00 96.94 91 PHE A O 1
ATOM 692 N N . VAL A 1 92 ? -5.287 3.521 9.133 1.00 96.75 92 VAL A N 1
ATOM 693 C CA . VAL A 1 92 ? -6.349 4.202 9.865 1.00 96.75 92 VAL A CA 1
ATOM 694 C C . VAL A 1 92 ? -6.375 3.659 11.282 1.00 96.75 92 VAL A C 1
ATOM 696 O O . VAL A 1 92 ? -5.882 2.564 11.548 1.00 96.75 92 VAL A O 1
ATOM 699 N N . VAL A 1 93 ? -6.934 4.434 12.196 1.00 96.19 93 VAL A N 1
ATOM 700 C CA . VAL A 1 93 ? -7.101 4.037 13.592 1.00 96.19 93 VAL A CA 1
ATOM 701 C C . VAL A 1 93 ? -8.549 4.251 13.987 1.00 96.19 93 VAL A C 1
ATOM 703 O O . VAL A 1 93 ? -9.193 5.181 13.494 1.00 96.19 93 VAL A O 1
ATOM 706 N N . PHE A 1 94 ? -9.074 3.378 14.834 1.00 96.25 94 PHE A N 1
ATOM 707 C CA . PHE A 1 94 ? -10.409 3.552 15.373 1.00 96.25 94 PHE A CA 1
ATOM 708 C C . PHE A 1 94 ? -10.381 4.616 16.476 1.00 96.25 94 PHE A C 1
ATOM 710 O O . PHE A 1 94 ? -9.553 4.565 17.391 1.00 96.25 94 PHE A O 1
ATOM 717 N N . ASP A 1 95 ? -11.250 5.618 16.362 1.00 94.38 95 ASP A N 1
ATOM 718 C CA . ASP A 1 95 ? -11.497 6.589 17.421 1.00 94.38 95 ASP A CA 1
ATOM 719 C C . ASP A 1 95 ? -12.692 6.120 18.258 1.00 94.38 95 ASP A C 1
ATOM 721 O O . ASP A 1 95 ? -13.842 6.193 17.820 1.00 94.38 95 ASP A O 1
ATOM 725 N N . ASP A 1 96 ? -12.426 5.660 19.483 1.00 91.19 96 ASP A N 1
ATOM 726 C CA . ASP A 1 96 ? -13.462 5.177 20.402 1.00 91.19 96 ASP A CA 1
ATOM 727 C C . ASP A 1 96 ? -14.489 6.250 20.787 1.00 91.19 96 ASP A C 1
ATOM 729 O O . ASP A 1 96 ? -15.621 5.924 21.151 1.00 91.19 96 ASP A O 1
ATOM 733 N N . ARG A 1 97 ? -14.125 7.536 20.728 1.00 92.88 97 ARG A N 1
ATOM 734 C CA . ARG A 1 97 ? -15.003 8.646 21.124 1.00 92.88 97 ARG A CA 1
ATOM 735 C C . ARG A 1 97 ? -15.981 8.977 20.010 1.00 92.88 97 ARG A C 1
ATOM 737 O O . ARG A 1 97 ? -17.154 9.214 20.287 1.00 92.88 97 ARG A O 1
ATOM 744 N N . GLU A 1 98 ? -15.493 9.003 18.774 1.00 92.50 98 GLU A N 1
ATOM 745 C CA . GLU A 1 98 ? -16.310 9.284 17.591 1.00 92.50 98 GLU A CA 1
ATOM 746 C C . GLU A 1 98 ? -16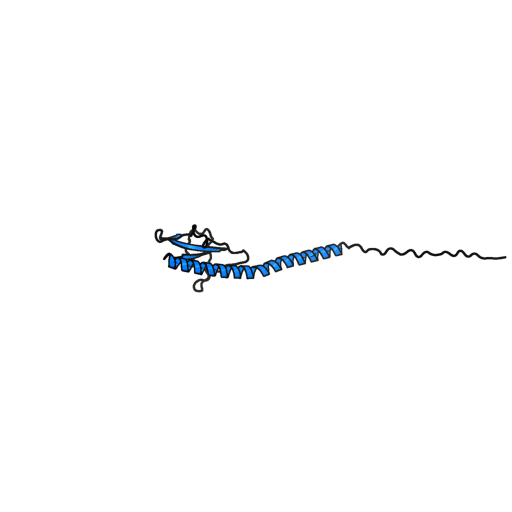.969 8.026 17.009 1.00 92.50 98 GLU A C 1
ATOM 748 O O . GLU A 1 98 ? -17.902 8.150 16.219 1.00 92.50 98 GLU A O 1
ATOM 753 N N . GLN A 1 99 ? -16.536 6.829 17.433 1.00 94.12 99 GLN A N 1
ATOM 754 C CA . GLN A 1 99 ? -16.957 5.526 16.900 1.00 94.12 99 GLN A CA 1
ATOM 755 C C . GLN A 1 99 ? -16.723 5.424 15.384 1.00 94.12 99 GLN A C 1
ATOM 757 O O . GLN A 1 99 ? -17.545 4.891 14.634 1.00 94.12 99 GLN A O 1
ATOM 762 N N . LEU A 1 100 ? -15.603 5.985 14.922 1.00 95.31 100 LEU A N 1
ATOM 763 C CA . LEU A 1 100 ? -15.273 6.120 13.508 1.00 95.31 100 LEU A CA 1
ATOM 764 C C . LEU A 1 100 ? -13.802 5.808 13.249 1.00 95.31 100 LEU A C 1
ATOM 766 O O . LEU A 1 100 ? -12.924 6.075 14.066 1.00 95.31 100 LEU A O 1
ATOM 770 N N . TRP A 1 101 ? -13.533 5.285 12.054 1.00 96.38 101 TRP A N 1
ATOM 771 C CA . TRP A 1 101 ? -12.177 5.165 11.533 1.00 96.38 101 TRP A CA 1
ATOM 772 C C . TRP A 1 101 ? -11.670 6.531 11.089 1.00 96.38 101 TRP A C 1
ATOM 774 O O . TRP A 1 101 ? -12.294 7.193 10.256 1.00 96.38 101 TRP A O 1
ATOM 784 N N . VAL A 1 102 ? -10.515 6.931 11.611 1.00 95.06 102 VAL A N 1
ATOM 785 C CA . VAL A 1 102 ? -9.880 8.212 11.303 1.00 95.06 102 VAL A CA 1
ATOM 786 C C . VAL A 1 102 ? -8.479 8.006 10.738 1.00 95.06 102 VAL A C 1
ATOM 788 O O . VAL A 1 102 ? -7.815 6.993 10.969 1.00 95.06 102 VAL A O 1
ATOM 791 N N . ARG A 1 103 ? -8.018 8.982 9.953 1.00 94.25 103 ARG A N 1
ATOM 792 C CA . ARG A 1 103 ? -6.635 9.001 9.461 1.00 94.25 103 ARG A CA 1
ATOM 793 C C . ARG A 1 103 ? -5.675 9.317 10.607 1.00 94.2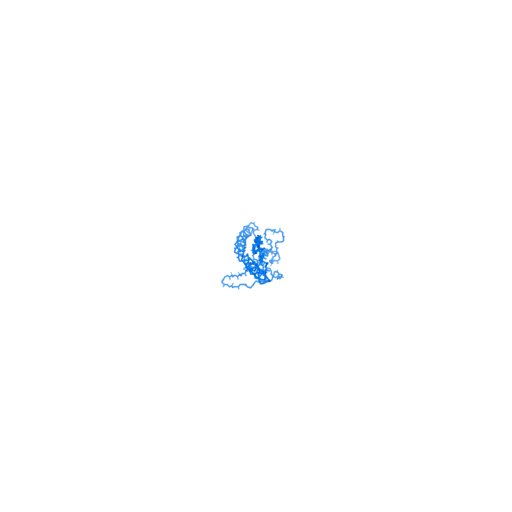5 103 ARG A C 1
ATOM 795 O O . ARG A 1 103 ? -6.055 9.955 11.582 1.00 94.25 103 ARG A O 1
ATOM 802 N N . LEU A 1 104 ? -4.415 8.938 10.423 1.00 89.06 104 LEU A N 1
ATOM 803 C CA . LEU A 1 104 ? -3.303 9.204 11.338 1.00 89.06 104 LEU A CA 1
ATOM 804 C C . LEU A 1 104 ? -2.427 10.368 10.810 1.00 89.06 104 LEU A C 1
ATOM 806 O O . LEU A 1 104 ? -1.370 10.110 10.236 1.00 89.06 104 LEU A O 1
ATOM 810 N N . PRO A 1 105 ? -2.841 11.650 10.913 1.00 77.81 105 PRO A N 1
ATOM 811 C CA . PRO A 1 105 ? -2.075 12.772 10.357 1.00 77.81 105 PRO A CA 1
ATOM 812 C C . PRO A 1 105 ? -0.737 13.005 11.073 1.00 77.81 105 PRO A C 1
ATOM 814 O O . PRO A 1 105 ? 0.222 13.439 10.433 1.00 77.81 105 PRO A O 1
ATOM 817 N N . ASP A 1 106 ? -0.666 12.691 12.367 1.00 80.19 106 ASP A N 1
ATOM 818 C CA . ASP A 1 106 ? 0.524 12.922 13.192 1.00 80.19 106 ASP A CA 1
ATOM 819 C C . ASP A 1 106 ? 1.569 11.798 13.059 1.00 80.19 106 ASP A C 1
ATOM 821 O O . ASP A 1 106 ? 2.736 11.979 13.406 1.00 80.19 106 ASP A O 1
ATOM 825 N N . GLU A 1 107 ? 1.185 10.662 12.471 1.00 85.38 107 GLU A N 1
ATOM 826 C CA . GLU A 1 107 ? 2.009 9.458 12.385 1.00 85.38 107 GLU A CA 1
ATOM 827 C C . GLU A 1 107 ? 2.746 9.379 11.040 1.00 85.38 107 GLU A C 1
ATOM 829 O O . GLU A 1 107 ? 2.255 8.861 10.029 1.00 85.38 107 GLU A O 1
ATOM 834 N N . ARG A 1 108 ? 3.964 9.923 10.999 1.00 86.94 108 ARG A N 1
ATOM 835 C CA . ARG A 1 108 ? 4.731 10.085 9.750 1.00 86.94 108 ARG A CA 1
ATOM 836 C C . ARG A 1 108 ? 5.116 8.761 9.097 1.00 86.94 108 ARG A C 1
ATOM 838 O O . ARG A 1 108 ? 5.273 8.711 7.869 1.00 86.94 108 ARG A O 1
ATOM 845 N N . GLU A 1 109 ? 5.299 7.724 9.899 1.00 90.50 109 GLU A N 1
ATOM 846 C CA . GLU A 1 109 ? 5.672 6.367 9.511 1.00 90.50 109 GLU A CA 1
ATOM 847 C C . GLU A 1 109 ? 4.504 5.679 8.791 1.00 90.50 109 GLU A C 1
ATOM 849 O O . GLU A 1 109 ? 4.690 5.130 7.695 1.00 90.50 109 GLU A O 1
ATOM 854 N N . LEU A 1 110 ? 3.299 5.816 9.358 1.00 93.69 110 LEU A N 1
ATOM 855 C CA . LEU A 1 110 ? 2.036 5.213 8.913 1.00 93.69 110 LEU A CA 1
ATOM 856 C C . LEU A 1 110 ? 1.221 6.101 7.954 1.00 93.69 110 LEU A C 1
ATOM 858 O O . LEU A 1 110 ? 0.057 5.821 7.661 1.00 93.69 110 LEU A O 1
ATOM 862 N N . ARG A 1 111 ? 1.840 7.153 7.409 1.00 93.31 111 ARG A N 1
ATOM 863 C CA . ARG A 1 111 ? 1.222 8.021 6.400 1.00 93.31 111 ARG A CA 1
ATOM 864 C C . ARG A 1 111 ? 0.729 7.239 5.179 1.00 93.31 111 ARG A C 1
ATOM 866 O O . ARG A 1 111 ? 1.329 6.241 4.778 1.00 93.31 111 ARG A O 1
ATOM 873 N N . ALA A 1 112 ? -0.293 7.781 4.519 1.00 94.25 112 ALA A N 1
ATOM 874 C CA . ALA A 1 112 ? -0.775 7.283 3.233 1.00 94.25 112 ALA A CA 1
ATOM 875 C C . ALA A 1 112 ? 0.345 7.233 2.179 1.00 94.25 112 ALA A C 1
ATOM 877 O O . ALA A 1 112 ? 1.139 8.174 2.050 1.00 94.25 112 ALA A O 1
ATOM 878 N N . ARG A 1 113 ? 0.383 6.151 1.397 1.00 93.50 113 ARG A N 1
ATOM 879 C CA . ARG A 1 113 ? 1.398 5.901 0.368 1.00 93.50 113 ARG A CA 1
ATOM 880 C C . ARG A 1 113 ? 0.743 5.560 -0.961 1.00 93.50 113 ARG A C 1
ATOM 882 O O . ARG A 1 113 ? -0.224 4.806 -1.023 1.00 93.50 113 ARG A O 1
ATOM 889 N N . THR A 1 114 ? 1.298 6.141 -2.018 1.00 94.00 114 THR A N 1
ATOM 890 C CA . THR A 1 114 ? 0.961 5.811 -3.401 1.00 94.00 114 THR A CA 1
ATOM 891 C C . THR A 1 114 ? 1.964 4.783 -3.896 1.00 94.00 114 THR A C 1
ATOM 893 O O . THR A 1 114 ? 3.167 4.939 -3.680 1.00 94.00 114 THR A O 1
ATOM 896 N N . LEU A 1 115 ? 1.464 3.749 -4.554 1.00 92.06 115 LEU A N 1
ATOM 897 C CA . LEU A 1 115 ? 2.281 2.706 -5.147 1.00 92.06 115 LEU A CA 1
ATOM 898 C C . LEU A 1 115 ? 2.915 3.208 -6.453 1.00 92.06 115 LEU A C 1
ATOM 900 O O . LEU A 1 115 ? 2.325 4.047 -7.142 1.00 92.06 115 LEU A O 1
ATOM 904 N N . PRO A 1 116 ? 4.105 2.708 -6.822 1.00 89.38 116 PRO A N 1
ATOM 905 C CA . PRO A 1 116 ? 4.687 2.982 -8.130 1.00 89.38 116 PRO A CA 1
ATOM 906 C C . PRO A 1 116 ? 3.736 2.558 -9.258 1.00 89.38 116 PRO A C 1
ATOM 908 O O . PRO A 1 116 ? 3.043 1.552 -9.141 1.00 89.38 116 PRO A O 1
ATOM 911 N N . GLY A 1 117 ? 3.734 3.274 -10.388 1.00 85.19 117 GLY A N 1
ATOM 912 C CA . GLY A 1 117 ? 2.866 2.941 -11.531 1.00 85.19 117 GLY A CA 1
ATOM 913 C C . GLY A 1 117 ? 3.162 1.581 -12.186 1.00 85.19 117 GLY A C 1
ATOM 914 O O . GLY A 1 117 ? 2.337 1.068 -12.939 1.00 85.19 117 GLY A O 1
ATOM 915 N N . SER A 1 118 ? 4.325 0.993 -11.893 1.00 82.62 118 SER A N 1
ATOM 916 C CA . SER A 1 118 ? 4.717 -0.374 -12.256 1.00 82.62 118 SER A CA 1
ATOM 917 C C . SER A 1 118 ? 4.021 -1.446 -11.404 1.00 82.62 118 SER A C 1
ATOM 919 O O . SER A 1 118 ? 3.969 -2.606 -11.811 1.00 82.62 118 SER A O 1
ATOM 921 N N . VAL A 1 119 ? 3.459 -1.072 -10.249 1.00 87.19 119 VAL A N 1
ATOM 922 C CA . VAL A 1 119 ? 2.834 -1.972 -9.275 1.00 87.19 119 VAL A CA 1
ATOM 923 C C . VAL A 1 119 ? 1.313 -1.865 -9.370 1.00 87.19 119 VAL A C 1
ATOM 925 O O . VAL A 1 119 ? 0.737 -0.779 -9.338 1.00 87.19 119 VAL A O 1
ATOM 928 N N . ARG A 1 120 ? 0.637 -3.015 -9.455 1.00 85.50 120 ARG A N 1
ATOM 929 C CA . ARG A 1 120 ? -0.828 -3.106 -9.414 1.00 85.50 120 ARG A CA 1
ATOM 930 C C . ARG A 1 120 ? -1.267 -3.863 -8.170 1.00 85.50 120 ARG A C 1
ATOM 932 O O . ARG A 1 120 ? -0.758 -4.944 -7.895 1.00 85.50 120 ARG A O 1
ATOM 939 N N . THR A 1 121 ? -2.271 -3.333 -7.482 1.00 89.75 121 THR A N 1
ATOM 940 C CA . THR A 1 121 ? -2.838 -3.962 -6.285 1.00 89.75 121 THR A CA 1
ATOM 941 C C . THR A 1 121 ? -4.097 -4.731 -6.621 1.00 89.75 121 THR A C 1
ATOM 943 O O . THR A 1 121 ? -4.954 -4.278 -7.377 1.00 89.75 121 THR A O 1
ATOM 946 N N . THR A 1 122 ? -4.232 -5.906 -6.028 1.00 92.19 122 THR A N 1
ATOM 947 C CA . THR A 1 122 ? -5.491 -6.640 -5.953 1.00 92.19 122 THR A CA 1
ATOM 948 C C . THR A 1 122 ? -5.613 -7.158 -4.536 1.00 92.19 122 THR A C 1
ATOM 950 O O . THR A 1 122 ? -4.669 -7.748 -4.014 1.00 92.19 122 THR A O 1
ATOM 953 N N . LEU A 1 123 ? -6.756 -6.903 -3.908 1.00 93.75 123 LEU A N 1
ATOM 954 C CA . LEU A 1 123 ? -7.013 -7.336 -2.547 1.00 93.75 123 LEU A CA 1
ATOM 955 C C . LEU A 1 123 ? -7.984 -8.512 -2.565 1.00 93.75 123 LEU A C 1
ATOM 957 O O . LEU A 1 123 ? -9.034 -8.452 -3.205 1.00 93.75 123 LEU A O 1
ATOM 961 N N . VAL A 1 124 ? -7.624 -9.575 -1.853 1.00 94.50 124 VAL A N 1
ATOM 962 C CA . VAL A 1 124 ? -8.471 -10.747 -1.640 1.00 94.50 124 VAL A CA 1
ATOM 963 C C . VAL A 1 124 ? -8.558 -10.985 -0.140 1.00 94.50 124 VAL A C 1
ATOM 965 O O . VAL A 1 124 ? -7.539 -11.221 0.503 1.00 94.50 124 VAL A O 1
ATOM 968 N N . VAL A 1 125 ? -9.769 -10.922 0.410 1.00 91.81 125 VAL A N 1
ATOM 969 C CA . VAL A 1 125 ? -10.047 -11.155 1.834 1.00 91.81 125 VAL A CA 1
ATOM 970 C C . VAL A 1 125 ? -10.946 -12.376 1.932 1.00 91.81 125 VAL A C 1
ATOM 972 O O . VAL A 1 125 ? -11.965 -12.445 1.249 1.00 91.81 125 VAL A O 1
ATOM 975 N N . GLU A 1 126 ? -10.534 -13.377 2.714 1.00 92.06 126 GLU A N 1
ATOM 976 C CA . GLU A 1 126 ? -11.278 -14.639 2.883 1.00 92.06 126 GLU A CA 1
ATOM 977 C C . GLU A 1 126 ? -11.666 -15.308 1.545 1.00 92.06 126 GLU A C 1
ATOM 979 O O . GLU A 1 126 ? -12.766 -15.827 1.359 1.00 92.06 126 GLU A O 1
ATOM 984 N N . GLY A 1 127 ? -10.760 -15.252 0.562 1.00 92.69 127 GLY A N 1
ATOM 985 C CA . GLY A 1 127 ? -10.977 -15.812 -0.777 1.00 92.69 127 GLY A CA 1
ATOM 986 C C . GLY A 1 127 ? -11.899 -14.988 -1.685 1.00 92.69 127 GLY A C 1
ATOM 987 O O . GLY A 1 127 ? -12.171 -15.411 -2.808 1.00 92.69 127 GLY A O 1
ATOM 988 N N . ARG A 1 128 ? -12.366 -13.813 -1.245 1.00 93.25 128 ARG A N 1
ATOM 989 C CA . ARG A 1 128 ? -13.216 -12.919 -2.039 1.00 93.25 128 ARG A CA 1
ATOM 990 C C . ARG A 1 128 ? -12.423 -11.709 -2.529 1.00 93.25 128 ARG A C 1
ATOM 992 O O . ARG A 1 128 ? -11.797 -11.032 -1.712 1.00 93.25 128 ARG A O 1
ATOM 999 N N . PRO A 1 129 ? -12.441 -11.408 -3.839 1.00 93.56 129 PRO A N 1
ATOM 1000 C 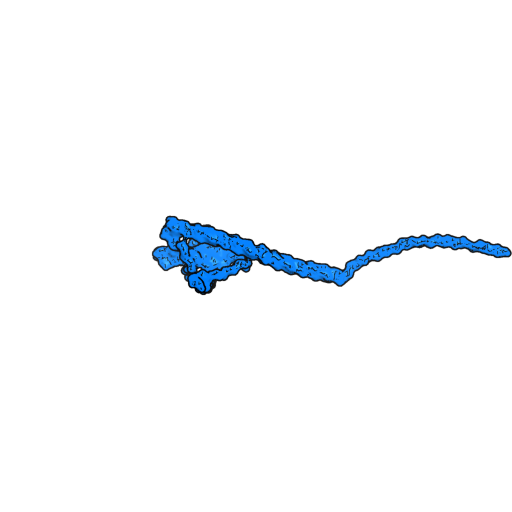CA . PRO A 1 129 ? -11.822 -10.194 -4.344 1.00 93.56 129 PRO A CA 1
ATOM 1001 C C . PRO A 1 129 ? -12.576 -8.972 -3.814 1.00 93.56 129 PRO A C 1
ATOM 1003 O O . PRO A 1 129 ? -13.807 -8.930 -3.835 1.00 93.56 129 PRO A O 1
ATOM 1006 N N . VAL A 1 130 ? -11.829 -7.976 -3.352 1.00 94.06 130 VAL A N 1
ATOM 1007 C CA . VAL A 1 130 ? -12.365 -6.724 -2.820 1.00 94.06 130 VAL A CA 1
ATOM 1008 C C . VAL A 1 130 ? -12.170 -5.616 -3.847 1.00 94.06 130 VAL A C 1
ATOM 1010 O O . VAL A 1 130 ? -11.076 -5.432 -4.385 1.00 94.06 130 VAL A O 1
ATOM 1013 N N . VAL A 1 131 ? -13.237 -4.862 -4.116 1.00 93.00 131 VAL A N 1
ATOM 1014 C CA . VAL A 1 131 ? -13.170 -3.667 -4.963 1.00 93.00 131 VAL A CA 1
ATOM 1015 C C . VAL A 1 131 ? -12.522 -2.544 -4.163 1.00 93.00 131 VAL A C 1
ATOM 1017 O O . VAL A 1 131 ? -13.006 -2.180 -3.092 1.00 93.00 131 VAL A O 1
ATOM 1020 N N . LEU A 1 132 ? -11.425 -2.000 -4.686 1.00 93.38 132 LEU A N 1
ATOM 1021 C CA . LEU A 1 132 ? -10.707 -0.920 -4.023 1.00 93.38 132 LEU A CA 1
ATOM 1022 C C . LEU A 1 132 ? -11.461 0.407 -4.204 1.00 93.38 132 LEU A C 1
ATOM 1024 O O . LEU A 1 132 ? -11.782 0.770 -5.338 1.00 93.38 132 LEU A O 1
ATOM 1028 N N . PRO A 1 133 ? -11.743 1.147 -3.118 1.00 94.06 133 PRO A N 1
ATOM 1029 C CA . PRO A 1 133 ? -12.349 2.467 -3.210 1.00 94.06 133 PRO A CA 1
ATOM 1030 C C . PRO A 1 133 ? -11.361 3.492 -3.783 1.00 94.06 133 PRO A C 1
ATOM 1032 O O . PRO A 1 133 ? -10.143 3.304 -3.759 1.00 94.06 133 PRO A O 1
ATOM 1035 N N . SER A 1 134 ? -11.872 4.639 -4.229 1.00 92.62 134 SER A N 1
ATOM 1036 C CA . SER A 1 134 ? -11.022 5.805 -4.478 1.00 92.62 134 SER A CA 1
ATOM 1037 C C . SER A 1 134 ? -10.427 6.330 -3.168 1.00 92.62 134 SER A C 1
ATOM 1039 O O . SER A 1 134 ? -11.026 6.223 -2.093 1.00 92.62 134 SER A O 1
ATOM 1041 N N . ARG A 1 135 ? -9.257 6.968 -3.256 1.00 91.88 135 ARG A N 1
ATOM 1042 C CA . ARG A 1 135 ? -8.587 7.568 -2.092 1.00 91.88 135 ARG A CA 1
ATOM 1043 C C . ARG A 1 135 ? -9.477 8.568 -1.344 1.00 91.88 135 ARG A C 1
ATOM 1045 O O . ARG A 1 135 ? -9.433 8.621 -0.119 1.00 91.88 135 ARG A O 1
ATOM 1052 N N . GLU A 1 136 ? -10.296 9.316 -2.080 1.00 91.94 136 GLU A N 1
ATOM 1053 C CA . GLU A 1 136 ? -11.196 10.362 -1.572 1.00 91.94 136 GLU A CA 1
ATOM 1054 C C . GLU A 1 136 ? -12.527 9.840 -1.010 1.00 91.94 136 GLU A C 1
ATOM 1056 O O . GLU A 1 136 ? -13.376 10.637 -0.612 1.00 91.94 136 GLU A O 1
ATOM 1061 N N . ALA A 1 137 ? -12.736 8.519 -0.971 1.00 90.81 137 ALA A N 1
ATOM 1062 C CA . ALA A 1 137 ? -13.925 7.951 -0.349 1.00 90.81 137 ALA A CA 1
ATOM 1063 C C . ALA A 1 137 ? -14.070 8.456 1.099 1.00 90.81 137 ALA A C 1
ATOM 1065 O O . ALA A 1 137 ? -13.101 8.478 1.859 1.00 90.81 137 ALA A O 1
ATOM 1066 N N . LYS A 1 138 ? -15.290 8.880 1.459 1.00 89.38 138 LYS A N 1
ATOM 1067 C CA . LYS A 1 138 ? -15.609 9.361 2.814 1.00 89.38 138 LYS A CA 1
ATOM 1068 C C . LYS A 1 138 ? -15.503 8.255 3.856 1.00 89.38 138 LYS A C 1
ATOM 1070 O O . LYS A 1 138 ? -15.174 8.533 5.001 1.00 89.38 138 LYS A O 1
ATOM 1075 N N . ASP A 1 139 ? -15.819 7.032 3.449 1.00 91.25 139 ASP A N 1
ATOM 1076 C CA . ASP A 1 139 ? -15.696 5.862 4.298 1.00 91.25 139 ASP A CA 1
ATOM 1077 C C . ASP A 1 139 ? -14.225 5.443 4.397 1.00 91.25 139 ASP A C 1
ATOM 1079 O O . ASP A 1 139 ? -13.568 5.146 3.391 1.00 91.25 139 ASP A O 1
ATOM 1083 N N . LEU A 1 140 ? -13.716 5.467 5.625 1.00 94.50 140 LEU A N 1
ATOM 1084 C CA . LEU A 1 140 ? -12.355 5.085 5.976 1.00 94.50 140 LEU A CA 1
ATOM 1085 C C . LEU A 1 140 ? -12.285 3.675 6.567 1.00 94.50 140 LEU A C 1
ATOM 1087 O O . LEU A 1 140 ? -11.215 3.289 7.033 1.00 94.50 140 LEU A O 1
ATOM 1091 N N . ALA A 1 141 ? -13.379 2.906 6.526 1.00 93.94 141 ALA A N 1
ATOM 1092 C CA . ALA A 1 141 ? -13.387 1.526 6.977 1.00 93.94 141 ALA A CA 1
ATOM 1093 C C . ALA A 1 141 ? -12.237 0.734 6.317 1.00 93.94 141 ALA A C 1
ATOM 1095 O O . ALA A 1 141 ? -12.139 0.677 5.081 1.00 93.94 141 ALA A O 1
ATOM 1096 N N . PRO A 1 142 ? -11.333 0.149 7.120 1.00 96.00 142 PRO A N 1
ATOM 1097 C CA . PRO A 1 142 ? -10.233 -0.642 6.606 1.00 96.00 142 PRO A CA 1
ATOM 1098 C C . PRO A 1 142 ? -10.756 -1.978 6.086 1.00 96.00 142 PRO A C 1
ATOM 1100 O O . PRO A 1 142 ? -11.714 -2.542 6.611 1.00 96.00 142 PRO A O 1
ATOM 1103 N N . GLN A 1 143 ? -10.098 -2.518 5.063 1.00 95.12 143 GLN A N 1
ATOM 1104 C CA . GLN A 1 143 ? -10.406 -3.872 4.598 1.00 95.12 143 GLN A CA 1
ATOM 1105 C C . GLN A 1 143 ? -9.658 -4.940 5.404 1.00 95.12 143 GLN A C 1
ATOM 1107 O O . GLN A 1 143 ? -10.021 -6.112 5.342 1.00 95.12 143 GLN A O 1
ATOM 1112 N N . VAL A 1 144 ? -8.610 -4.547 6.135 1.00 94.56 144 VAL A N 1
ATOM 1113 C CA . VAL A 1 144 ? -7.798 -5.427 6.980 1.00 94.56 144 VAL A CA 1
ATOM 1114 C C . VAL A 1 144 ? -7.643 -4.786 8.358 1.00 94.56 144 VAL A C 1
ATOM 1116 O O . VAL A 1 144 ? -7.191 -3.648 8.456 1.00 94.56 144 VAL A O 1
ATOM 1119 N N . LEU A 1 145 ? -8.002 -5.523 9.406 1.00 95.06 145 LEU A N 1
ATOM 1120 C CA . LEU A 1 145 ? -7.771 -5.152 10.806 1.00 95.06 145 LEU A CA 1
ATOM 1121 C C . LEU A 1 145 ? -6.429 -5.736 11.268 1.00 95.06 145 LEU A C 1
ATOM 1123 O O . LEU A 1 145 ? -6.058 -6.824 10.811 1.00 95.06 145 LEU A O 1
ATOM 1127 N N . LEU A 1 146 ? -5.694 -5.006 12.111 1.00 91.69 146 LEU A N 1
ATOM 1128 C CA . LEU A 1 146 ? -4.321 -5.347 12.511 1.00 91.69 146 LEU A CA 1
ATOM 1129 C C . LEU A 1 146 ? -4.186 -5.773 13.967 1.00 91.69 146 LEU A C 1
ATOM 1131 O O . LEU A 1 146 ? -4.890 -5.187 14.815 1.00 91.69 146 LEU A O 1
#

pLDDT: mean 86.53, std 12.83, range [44.0, 97.06]

Sequence (146 aa):
MQTSATGTSIAERRPRPRSASGFTLVEILVVVVIIGVLAIGAVLAVGVAGGDRDVTEERDRLGALINYAREKAELESREFGLRFFDGGYEFVVFDDREQLWVRLPDERELRARTLPGSVRTTLVVEGRPVVLPSREAKDLAPQVLL

Secondary structure (DSSP, 8-state):
-------------PPPP----PPPHHHHHHHHHHHHHHHHHHHHHHHHHHHHHHHHHHHHHHHHHHHHHHHHHHHHT--EEEEEETTEEEEEEEETTTTEEEE-SS-SSS--EEPPTT----EEETTEEEPPPPTT-S----SEE-

Foldseek 3Di:
DDDDDDDDDPPDPPDDPDPPDDDDPVNVVVVVVVVVVVVVVVVVVVLVVPLVVLVVVVVVLVVVLVVVVVVVCVVVVWKKAWAFAFQWIAIWTQDPVVRATHGDPVDPSRGIDGRPPSDDDWDADPNRTDDHHHPPDPHPDHPGID

Radius of gyration: 37.05 Å; chains: 1; bounding box: 87×29×119 Å